Protein AF-A0AAV0YBC2-F1 (afdb_monomer_lite)

Sequence (111 aa):
MKDQTNSFELDSNLKNLLLDPFFKEAVHNSKVAWRKVVTSSAMLGIPSPPFSTVHAFYDSYRSARLPANLLPAQRDYFGSHTYELLTAPGKYIHTNWTGTAGDVSASTYKA

Radius of gyration: 21.4 Å; chains: 1; bounding box: 50×35×61 Å

pLDDT: mean 86.91, std 13.01, range [41.81, 98.12]

InterPro domains:
  IPR006114 6-phosphogluconate dehydrogenase, C-terminal [PF00393] (5-97)
  IPR006114 6-phosphogluconate dehydrogenase, C-terminal [SM01350] (1-98)
  IPR006183 6-phosphogluconate dehydrogenase [PTHR11811] (5-110)
  IPR008927 6-phosphogluconate dehydrogenase-like, C-terminal domain superfamily [SSF48179] (3-100)
  IPR013328 6-phosphogluconate dehydrogenase, domain 2 [G3DSA:1.10.1040.10] (1-64)

Structure (mmCIF, N/CA/C/O backbone):
data_AF-A0AAV0YBC2-F1
#
_entry.id   AF-A0AAV0YBC2-F1
#
loop_
_atom_site.group_PDB
_atom_site.id
_atom_site.type_symbol
_atom_site.label_atom_id
_atom_site.label_alt_id
_atom_site.label_comp_id
_atom_site.label_asym_id
_atom_site.label_entity_id
_atom_site.label_seq_id
_atom_site.pdbx_PDB_ins_code
_atom_site.Cartn_x
_atom_site.Cartn_y
_atom_site.Cartn_z
_atom_site.occupancy
_atom_site.B_iso_or_equiv
_atom_site.auth_seq_id
_atom_site.auth_comp_id
_atom_site.auth_asym_id
_atom_site.auth_atom_id
_atom_site.pdbx_PDB_model_num
ATOM 1 N N . MET A 1 1 ? -0.740 2.467 23.891 1.00 69.19 1 MET A N 1
ATOM 2 C CA . MET A 1 1 ? 0.604 2.120 24.410 1.00 69.19 1 MET A CA 1
ATOM 3 C C . MET A 1 1 ? 0.617 0.743 25.050 1.00 69.19 1 MET A C 1
ATOM 5 O O . MET A 1 1 ? 1.363 -0.076 24.549 1.00 69.19 1 MET A O 1
ATOM 9 N N . LYS A 1 2 ? -0.228 0.444 26.053 1.00 83.00 2 LYS A N 1
ATOM 10 C CA . LYS A 1 2 ? -0.298 -0.909 26.649 1.00 83.00 2 LYS A CA 1
ATOM 11 C C . LYS A 1 2 ? -0.504 -2.017 25.608 1.00 83.00 2 LYS A C 1
ATOM 13 O O . LYS A 1 2 ? 0.240 -2.982 25.613 1.00 83.00 2 LYS A O 1
ATOM 18 N N . ASP A 1 3 ? -1.411 -1.816 24.652 1.00 81.50 3 ASP A N 1
ATOM 19 C CA . ASP A 1 3 ? -1.666 -2.818 23.605 1.00 81.50 3 ASP A CA 1
ATOM 20 C C . ASP A 1 3 ? -0.457 -3.047 22.686 1.00 81.50 3 ASP A C 1
ATOM 22 O O . ASP A 1 3 ? -0.207 -4.167 22.270 1.00 81.50 3 ASP A O 1
ATOM 26 N N . GLN A 1 4 ? 0.343 -2.007 22.418 1.00 74.88 4 GLN A N 1
ATOM 27 C CA . GLN A 1 4 ? 1.571 -2.150 21.626 1.00 74.88 4 GLN A CA 1
ATOM 28 C C . GLN A 1 4 ? 2.632 -2.940 22.390 1.00 74.88 4 GLN A C 1
ATOM 30 O O . GLN A 1 4 ? 3.285 -3.800 21.809 1.00 74.88 4 GLN A O 1
ATOM 35 N N . THR A 1 5 ? 2.801 -2.649 23.683 1.00 83.00 5 THR A N 1
ATOM 36 C CA . THR A 1 5 ? 3.711 -3.397 24.554 1.00 83.00 5 THR A CA 1
ATOM 37 C C . THR A 1 5 ? 3.305 -4.867 24.602 1.00 83.00 5 THR A C 1
ATOM 39 O O . THR A 1 5 ? 4.132 -5.725 24.320 1.00 83.00 5 THR A O 1
ATOM 42 N N . ASN A 1 6 ? 2.017 -5.146 24.817 1.00 85.56 6 ASN A N 1
ATOM 43 C CA . ASN A 1 6 ? 1.484 -6.505 24.836 1.00 85.56 6 ASN A CA 1
ATOM 44 C C . ASN A 1 6 ? 1.737 -7.248 23.512 1.00 85.56 6 ASN A C 1
ATOM 46 O O . ASN A 1 6 ? 2.134 -8.407 23.539 1.00 85.56 6 ASN A O 1
ATOM 50 N N . SER A 1 7 ? 1.557 -6.603 22.352 1.00 84.12 7 SER A N 1
ATOM 51 C CA . SER A 1 7 ? 1.832 -7.233 21.051 1.00 84.12 7 SER A CA 1
ATOM 52 C C . SER A 1 7 ? 3.286 -7.684 20.900 1.00 84.12 7 SER A C 1
ATOM 54 O O . SER A 1 7 ? 3.531 -8.784 20.413 1.00 84.12 7 SER A O 1
ATOM 56 N N . PHE A 1 8 ? 4.252 -6.869 21.335 1.00 83.69 8 PHE A N 1
ATOM 57 C CA . PHE A 1 8 ? 5.675 -7.232 21.270 1.00 83.69 8 PHE A CA 1
ATOM 58 C C . PHE A 1 8 ? 6.108 -8.204 22.377 1.00 83.69 8 PHE A C 1
ATOM 60 O O . PHE A 1 8 ? 7.079 -8.934 22.193 1.00 83.69 8 PHE A O 1
ATOM 67 N N . GLU A 1 9 ? 5.399 -8.241 23.508 1.00 87.94 9 GLU A N 1
ATOM 68 C CA . GLU A 1 9 ? 5.572 -9.280 24.531 1.00 87.94 9 GLU A CA 1
ATOM 69 C C . GLU A 1 9 ? 5.050 -10.644 24.051 1.00 87.94 9 GLU A C 1
ATOM 71 O O . GLU A 1 9 ? 5.655 -11.672 24.353 1.00 87.94 9 GLU A O 1
ATOM 76 N N . LEU A 1 10 ? 3.955 -10.659 23.282 1.00 85.88 10 LEU A N 1
ATOM 77 C CA . LEU A 1 10 ? 3.366 -11.871 22.705 1.00 85.88 10 LEU A CA 1
ATOM 78 C C . LEU A 1 10 ? 4.162 -12.403 21.504 1.00 85.88 10 LEU A C 1
ATOM 80 O O . LEU A 1 10 ? 4.311 -13.617 21.366 1.00 85.88 10 LEU A O 1
ATOM 84 N N . ASP A 1 11 ? 4.677 -11.518 20.647 1.00 87.38 11 ASP A N 1
ATOM 85 C CA . ASP A 1 11 ? 5.553 -11.869 19.526 1.00 87.38 11 ASP A CA 1
ATOM 86 C C . ASP A 1 11 ? 6.687 -10.846 19.371 1.00 87.38 11 ASP A C 1
ATOM 88 O O . ASP A 1 11 ? 6.539 -9.779 18.769 1.00 87.38 11 ASP A O 1
ATOM 92 N N . SER A 1 12 ? 7.870 -11.208 19.868 1.00 87.44 12 SER A N 1
ATOM 93 C CA . SER A 1 12 ? 9.074 -10.380 19.753 1.00 87.44 12 SER A CA 1
ATOM 94 C C . SER A 1 12 ? 9.624 -10.290 18.323 1.00 87.44 12 SER A C 1
ATOM 96 O O . SER A 1 12 ? 10.432 -9.407 18.036 1.00 87.44 12 SER A O 1
ATOM 98 N N . ASN A 1 13 ? 9.176 -11.158 17.408 1.00 90.25 13 ASN A N 1
ATOM 99 C CA . ASN A 1 13 ? 9.544 -11.142 15.991 1.00 90.25 13 ASN A CA 1
ATOM 100 C C . ASN A 1 13 ? 8.505 -10.425 15.113 1.00 90.25 13 ASN A C 1
ATOM 102 O O . ASN A 1 13 ? 8.610 -10.460 13.878 1.00 90.25 13 ASN A O 1
ATOM 106 N N . LEU A 1 14 ? 7.514 -9.764 15.721 1.00 89.31 14 LEU A N 1
ATOM 107 C CA . LEU A 1 14 ? 6.463 -9.050 15.011 1.00 89.31 14 LEU A CA 1
ATOM 108 C C . LEU A 1 14 ? 7.058 -7.973 14.089 1.00 89.31 14 LEU A C 1
ATOM 110 O O . LEU A 1 14 ? 7.552 -6.934 14.523 1.00 89.31 14 LEU A O 1
ATOM 114 N N . LYS A 1 15 ? 6.967 -8.201 12.775 1.00 89.44 15 LYS A N 1
ATOM 115 C CA . LYS A 1 15 ? 7.530 -7.292 11.758 1.00 89.44 15 LYS A CA 1
ATOM 116 C C . LYS A 1 15 ? 6.733 -5.999 11.585 1.00 89.44 15 LYS A C 1
ATOM 118 O O . LYS A 1 15 ? 7.261 -5.016 11.069 1.00 89.44 15 LYS A O 1
ATOM 123 N N . ASN A 1 16 ? 5.444 -6.017 11.924 1.00 89.25 16 ASN A N 1
ATOM 124 C CA . ASN A 1 16 ? 4.546 -4.875 11.785 1.00 89.25 16 ASN A CA 1
ATOM 125 C C . ASN A 1 16 ? 3.322 -5.042 12.698 1.00 89.25 16 ASN A C 1
ATOM 127 O O . ASN A 1 16 ? 2.711 -6.108 12.707 1.00 89.25 16 ASN A O 1
ATOM 131 N N . LEU A 1 17 ? 2.915 -3.973 13.391 1.00 91.12 17 LEU A N 1
ATOM 132 C CA . LEU A 1 17 ? 1.743 -3.970 14.276 1.00 91.12 17 LEU A CA 1
ATOM 133 C C . LEU A 1 17 ? 0.432 -4.326 13.563 1.00 91.12 17 LEU A C 1
ATOM 135 O O . LEU A 1 17 ? -0.464 -4.868 14.187 1.00 91.12 17 LEU A O 1
ATOM 139 N N . LEU A 1 18 ? 0.304 -4.086 12.256 1.00 90.12 18 LEU A N 1
ATOM 140 C CA . LEU A 1 18 ? -0.892 -4.466 11.492 1.00 90.12 18 LEU A CA 1
ATOM 141 C C . LEU A 1 18 ? -1.080 -5.987 11.350 1.00 90.12 18 LEU A C 1
ATOM 143 O O . LEU A 1 18 ? -2.137 -6.423 10.892 1.00 90.12 18 LEU A O 1
ATOM 147 N N . LEU A 1 19 ? -0.061 -6.784 11.687 1.00 89.31 19 LEU A N 1
ATOM 148 C CA . LEU A 1 19 ? -0.123 -8.248 11.672 1.00 89.31 19 LEU A CA 1
ATOM 149 C C . LEU A 1 19 ? -0.584 -8.829 13.011 1.00 89.31 19 LEU A C 1
ATOM 151 O O . LEU A 1 19 ? -1.027 -9.977 13.043 1.00 89.31 19 LEU A O 1
ATOM 155 N N . ASP A 1 20 ? -0.511 -8.045 14.086 1.00 93.44 20 ASP A N 1
ATOM 156 C CA . ASP A 1 20 ? -1.021 -8.444 15.389 1.00 93.44 20 ASP A CA 1
ATOM 157 C C . ASP A 1 20 ? -2.560 -8.599 15.337 1.00 93.44 20 ASP A C 1
ATOM 159 O O . ASP A 1 20 ? -3.242 -7.754 14.741 1.00 93.44 20 ASP A O 1
ATOM 163 N N . PRO A 1 21 ? -3.135 -9.662 15.936 1.00 90.69 21 PRO A N 1
ATOM 164 C CA . PRO A 1 21 ? -4.570 -9.929 15.868 1.00 90.69 21 PRO A CA 1
ATOM 165 C C . PRO A 1 21 ? -5.454 -8.784 16.373 1.00 90.69 21 PRO A C 1
ATOM 167 O O . PRO A 1 21 ? -6.482 -8.500 15.757 1.00 90.69 21 PRO A O 1
ATOM 170 N N . PHE A 1 22 ? -5.063 -8.104 17.454 1.00 91.81 22 PHE A N 1
ATOM 171 C CA . PHE A 1 22 ? -5.847 -7.015 18.032 1.00 91.81 22 PHE A CA 1
ATOM 172 C C . PHE A 1 22 ? -5.916 -5.826 17.070 1.00 91.81 22 PHE A C 1
ATOM 174 O O . PHE A 1 22 ? -7.006 -5.353 16.732 1.00 91.81 22 PHE A O 1
ATOM 181 N N . PHE A 1 23 ? -4.767 -5.373 16.564 1.00 91.75 23 PHE A N 1
ATOM 182 C CA . PHE A 1 23 ? -4.722 -4.249 15.626 1.00 91.75 23 PHE A CA 1
ATOM 183 C C . PHE A 1 23 ? -5.356 -4.597 14.278 1.00 91.75 23 PHE A C 1
ATOM 185 O O . PHE A 1 23 ? -6.050 -3.764 13.688 1.00 91.75 23 PHE A O 1
ATOM 192 N N . LYS A 1 24 ? -5.173 -5.830 13.799 1.00 91.75 24 LYS A N 1
ATOM 193 C CA . LYS A 1 24 ? -5.801 -6.317 12.569 1.00 91.75 24 LYS A CA 1
ATOM 194 C C . LYS A 1 24 ? -7.325 -6.242 12.651 1.00 91.75 24 LYS A C 1
ATOM 196 O O . LYS A 1 24 ? -7.946 -5.706 11.731 1.00 91.75 24 LYS A O 1
ATOM 201 N N . GLU A 1 25 ? -7.918 -6.724 13.741 1.00 93.62 25 GLU A N 1
ATOM 202 C CA . GLU A 1 25 ? -9.368 -6.666 13.963 1.00 93.62 25 GLU A CA 1
ATOM 203 C C . GLU A 1 25 ? -9.866 -5.226 14.120 1.00 93.62 25 GLU A C 1
ATOM 205 O O . GLU A 1 25 ? -10.839 -4.827 13.473 1.00 93.62 25 GLU A O 1
ATOM 210 N N . ALA A 1 26 ? -9.163 -4.400 14.900 1.00 93.25 26 ALA A N 1
ATOM 211 C CA . ALA A 1 26 ? -9.514 -2.992 15.078 1.00 93.25 26 ALA A CA 1
ATOM 212 C C . ALA A 1 26 ? -9.577 -2.241 13.733 1.00 93.25 26 ALA A C 1
ATOM 214 O O . ALA A 1 26 ? -10.535 -1.507 13.458 1.00 93.25 26 ALA A O 1
ATOM 215 N N . VAL A 1 27 ? -8.594 -2.466 12.856 1.00 92.88 27 VAL A N 1
ATOM 216 C CA . VAL A 1 27 ? -8.566 -1.868 11.514 1.00 92.88 27 VAL A CA 1
ATOM 217 C C . VAL A 1 27 ? -9.637 -2.480 10.609 1.00 92.88 27 VAL A C 1
ATOM 219 O O . VAL A 1 27 ? -10.311 -1.742 9.886 1.00 92.88 27 VAL A O 1
ATOM 222 N N . HIS A 1 28 ? -9.847 -3.799 10.660 1.00 91.81 28 HIS A N 1
ATOM 223 C CA . HIS A 1 28 ? -10.868 -4.474 9.854 1.00 91.81 28 HIS A CA 1
ATOM 224 C C . HIS A 1 28 ? -12.271 -3.920 10.121 1.00 91.81 28 HIS A C 1
ATOM 226 O O . HIS A 1 28 ? -13.012 -3.641 9.173 1.00 91.81 28 HIS A O 1
ATOM 232 N N . ASN A 1 29 ? -12.596 -3.694 11.393 1.00 94.44 29 ASN A N 1
ATOM 233 C CA . ASN A 1 29 ? -13.881 -3.154 11.829 1.00 94.44 29 ASN A CA 1
ATOM 234 C C . ASN A 1 29 ? -14.032 -1.663 11.490 1.00 94.44 29 ASN A C 1
ATOM 236 O O . ASN A 1 29 ? -15.128 -1.197 11.178 1.00 94.44 29 ASN A O 1
ATOM 240 N N . SER A 1 30 ? -12.926 -0.917 11.456 1.00 92.81 30 SER A N 1
ATOM 241 C CA . SER A 1 30 ? -12.934 0.530 11.194 1.00 92.81 30 SER A CA 1
ATOM 242 C C . SER A 1 30 ? -12.885 0.900 9.704 1.00 92.81 30 SER A C 1
ATOM 244 O O . SER A 1 30 ? -13.236 2.024 9.334 1.00 92.81 30 SER A O 1
ATOM 246 N N . LYS A 1 31 ? -12.487 -0.025 8.816 1.00 90.75 31 LYS A N 1
ATOM 247 C CA . LYS A 1 31 ? -12.180 0.261 7.397 1.00 90.75 31 LYS A CA 1
ATOM 248 C C . LYS A 1 31 ? -13.309 0.963 6.630 1.00 90.75 31 LYS A C 1
ATOM 250 O O . LYS A 1 31 ? -13.045 1.822 5.793 1.00 90.75 31 LYS A O 1
ATOM 255 N N . VAL A 1 32 ? -14.570 0.602 6.890 1.00 94.38 32 VAL A N 1
ATOM 256 C CA . VAL A 1 32 ? -15.728 1.157 6.165 1.00 94.38 32 VAL A CA 1
ATOM 257 C C . VAL A 1 32 ? -16.008 2.587 6.615 1.00 94.38 32 VAL A C 1
ATOM 259 O O . VAL A 1 32 ? -16.215 3.463 5.777 1.00 94.38 32 VAL A O 1
ATOM 262 N N . ALA A 1 33 ? -15.991 2.834 7.926 1.00 95.12 33 ALA A N 1
ATOM 263 C CA . ALA A 1 33 ? -16.171 4.172 8.481 1.00 95.12 33 ALA A CA 1
ATOM 264 C C . ALA A 1 33 ? -15.057 5.110 8.005 1.00 95.12 33 ALA A C 1
ATOM 266 O O . ALA A 1 33 ? -15.325 6.227 7.569 1.00 95.12 33 ALA A O 1
ATOM 267 N N . TRP A 1 34 ? -13.821 4.618 7.989 1.00 94.12 34 TRP A N 1
ATOM 268 C CA . TRP A 1 34 ? -12.679 5.385 7.519 1.00 94.12 34 TRP A CA 1
ATOM 269 C C . TRP A 1 34 ? -12.805 5.791 6.045 1.00 94.12 34 TRP A C 1
ATOM 271 O O . TRP A 1 34 ? -12.622 6.964 5.718 1.00 94.12 34 TRP A O 1
ATOM 281 N N . ARG A 1 35 ? -13.215 4.867 5.164 1.00 95.94 35 ARG A N 1
ATOM 282 C CA . ARG A 1 35 ? -13.499 5.188 3.754 1.00 95.94 35 ARG A CA 1
ATOM 283 C C . ARG A 1 35 ? -14.536 6.293 3.624 1.00 95.94 35 ARG A C 1
ATOM 285 O O . ARG A 1 35 ? -14.298 7.235 2.881 1.00 95.94 35 ARG A O 1
ATOM 292 N N . LYS A 1 36 ? -15.635 6.213 4.383 1.00 96.62 36 LYS A N 1
ATOM 293 C CA . LYS A 1 36 ? -16.683 7.245 4.380 1.00 96.62 36 LYS A CA 1
ATOM 294 C C . LYS A 1 36 ? -16.131 8.615 4.767 1.00 96.62 36 LYS A C 1
ATOM 296 O O . LYS A 1 36 ? -16.447 9.593 4.103 1.00 96.62 36 LYS A O 1
ATOM 301 N N . VAL A 1 37 ? -15.293 8.691 5.802 1.00 95.75 37 VAL A N 1
ATOM 302 C CA . VAL A 1 37 ? -14.678 9.958 6.230 1.00 95.75 37 VAL A CA 1
ATOM 303 C C . VAL A 1 37 ? -13.814 10.550 5.118 1.00 95.75 37 VAL A C 1
ATOM 305 O O . VAL A 1 37 ? -13.996 11.717 4.790 1.00 95.75 37 VAL A O 1
ATOM 308 N N . VAL A 1 38 ? -12.935 9.751 4.501 1.00 96.12 38 VAL A N 1
ATOM 309 C CA . VAL A 1 38 ? -12.038 10.209 3.420 1.00 96.12 38 VAL A CA 1
ATOM 310 C C . VAL A 1 38 ? -12.816 10.622 2.167 1.00 96.12 38 VAL A C 1
ATOM 312 O O . VAL A 1 38 ? -12.483 11.619 1.533 1.00 96.12 38 VAL A O 1
ATOM 315 N N . THR A 1 39 ? -13.865 9.885 1.794 1.00 97.19 39 THR A N 1
ATOM 316 C CA . THR A 1 39 ? -14.686 10.248 0.630 1.00 97.19 39 T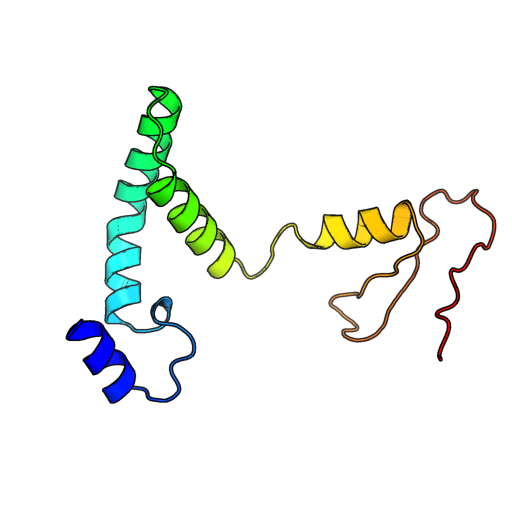HR A CA 1
ATOM 317 C C . THR A 1 39 ? -15.508 11.500 0.896 1.00 97.19 39 THR A C 1
ATOM 319 O O . THR A 1 39 ? -15.567 12.382 0.047 1.00 97.19 39 THR A O 1
ATOM 322 N N . SER A 1 40 ? -16.124 11.610 2.075 1.00 97.81 40 SER A N 1
ATOM 323 C CA . SER A 1 40 ? -16.938 12.774 2.423 1.00 97.81 40 SER A CA 1
ATOM 324 C C . SER A 1 40 ? -16.088 14.031 2.558 1.00 97.81 40 SER A C 1
ATOM 326 O O . SER A 1 40 ? -16.495 15.079 2.067 1.00 97.81 40 SER A O 1
ATOM 328 N N . SER A 1 41 ? -14.901 13.944 3.167 1.00 97.12 41 SER A N 1
ATOM 329 C CA . SER A 1 41 ? -13.996 15.090 3.272 1.00 97.12 41 SER A CA 1
ATOM 330 C C . SER A 1 41 ? -13.565 15.587 1.893 1.00 97.12 41 SER A C 1
ATOM 332 O O . SER A 1 41 ? -13.651 16.784 1.634 1.00 97.12 41 SER A O 1
ATOM 334 N N . ALA A 1 42 ? -13.221 14.679 0.975 1.00 97.12 42 ALA A N 1
ATOM 335 C CA . ALA A 1 42 ? -12.885 15.029 -0.402 1.00 97.12 42 ALA A CA 1
ATOM 336 C C . ALA A 1 42 ? -14.055 15.706 -1.140 1.00 97.12 42 ALA A C 1
ATOM 338 O O . ALA A 1 42 ? -13.860 16.751 -1.756 1.00 97.12 42 ALA A O 1
ATOM 339 N N . MET A 1 43 ? -15.271 15.156 -1.040 1.00 98.06 43 MET A N 1
ATOM 340 C CA . MET A 1 43 ? -16.462 15.715 -1.703 1.00 98.06 43 MET A CA 1
ATOM 341 C C . MET A 1 43 ? -16.864 17.085 -1.145 1.00 98.06 43 MET A C 1
ATOM 343 O O . MET A 1 43 ? -17.386 17.919 -1.879 1.00 98.06 43 MET A O 1
ATOM 347 N N . LEU A 1 44 ? -16.618 17.324 0.144 1.00 98.12 44 LEU A N 1
ATOM 348 C CA . LEU A 1 44 ? -16.908 18.592 0.815 1.00 98.12 44 LEU A CA 1
ATOM 349 C C . LEU A 1 44 ? -15.762 19.612 0.708 1.00 98.12 44 LEU A C 1
ATOM 351 O O . LEU A 1 44 ? -15.893 20.718 1.224 1.00 98.12 44 LEU A O 1
ATOM 355 N N . GLY A 1 45 ? -14.631 19.257 0.087 1.00 97.06 45 GLY A N 1
ATOM 356 C CA . GLY A 1 45 ? -13.446 20.119 0.031 1.00 97.06 45 GLY A CA 1
ATOM 357 C C . GLY A 1 45 ? -12.761 20.329 1.389 1.00 97.06 45 GLY A C 1
ATOM 358 O O . GLY A 1 45 ? -12.037 21.306 1.570 1.00 97.06 45 GLY A O 1
ATOM 359 N N . ILE A 1 46 ? -12.980 19.433 2.356 1.00 97.75 46 ILE A N 1
ATOM 360 C CA . ILE A 1 46 ? -12.382 19.500 3.692 1.00 97.75 46 ILE A CA 1
ATOM 361 C C . ILE A 1 46 ? -11.024 18.784 3.669 1.00 97.75 46 ILE A C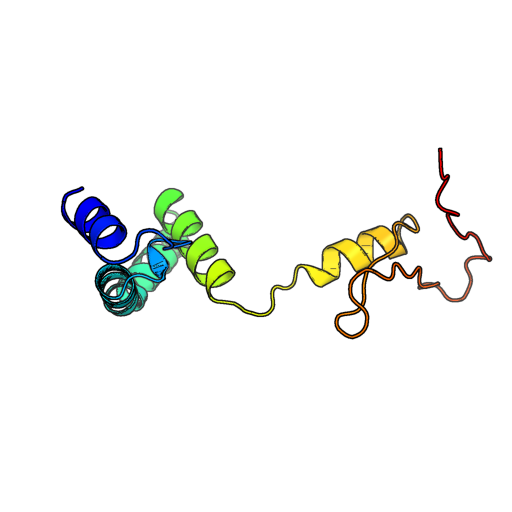 1
ATOM 363 O O . ILE A 1 46 ? -10.962 17.587 3.373 1.00 97.75 46 ILE A O 1
ATOM 367 N N . PRO A 1 47 ? -9.919 19.460 4.026 1.00 95.12 47 PRO A N 1
ATOM 368 C CA . PRO A 1 47 ? -8.611 18.825 4.057 1.00 95.12 47 PRO A CA 1
ATOM 369 C C . PRO A 1 47 ? -8.524 17.806 5.203 1.00 95.12 47 PRO A C 1
ATOM 371 O O . PRO A 1 47 ? -8.605 18.160 6.377 1.00 95.12 47 PRO A O 1
ATOM 374 N N . SER A 1 48 ? -8.291 16.533 4.871 1.00 94.94 48 SER A N 1
ATOM 375 C CA . SER A 1 48 ? -8.074 15.450 5.846 1.00 94.94 48 SER A CA 1
ATOM 376 C C . SER A 1 48 ? -6.767 14.661 5.614 1.00 94.94 48 SER A C 1
ATOM 378 O O . SER A 1 48 ? -6.816 13.431 5.506 1.00 94.94 48 SER A O 1
ATOM 380 N N . PRO A 1 49 ? -5.587 15.315 5.524 1.00 93.19 49 PRO A N 1
ATOM 381 C CA . PRO A 1 49 ? -4.353 14.663 5.082 1.00 93.19 49 PRO A CA 1
ATOM 382 C C . PRO A 1 49 ? -3.952 13.424 5.902 1.00 93.19 49 PRO A C 1
ATOM 384 O O . PRO A 1 49 ? -3.674 12.397 5.282 1.00 93.19 49 PRO A O 1
ATOM 387 N N . PRO A 1 50 ? -3.984 13.431 7.254 1.00 94.19 50 PRO A N 1
ATOM 388 C CA . PRO A 1 50 ? -3.640 12.243 8.035 1.00 94.19 50 PRO A CA 1
ATOM 389 C C . PRO A 1 50 ? -4.540 11.045 7.720 1.00 94.19 50 PRO A C 1
ATOM 391 O O . PRO A 1 50 ? -4.048 9.936 7.527 1.00 94.19 50 PRO A O 1
ATOM 394 N N . PHE A 1 51 ? -5.854 11.267 7.599 1.00 91.62 51 PHE A N 1
ATOM 395 C CA . PHE A 1 51 ? -6.805 10.201 7.284 1.00 91.62 51 PHE A CA 1
ATOM 396 C C . PHE A 1 51 ? -6.583 9.636 5.884 1.00 91.62 51 PHE A C 1
ATOM 398 O O . PHE A 1 51 ? -6.633 8.419 5.714 1.00 91.62 51 PHE A O 1
ATOM 405 N N . SER A 1 52 ? -6.311 10.493 4.900 1.00 92.31 52 SER A N 1
ATOM 406 C CA . SER A 1 52 ? -6.068 10.073 3.519 1.00 92.31 52 SER A CA 1
ATOM 407 C C . SER A 1 52 ? -4.751 9.305 3.382 1.00 92.31 52 SER A C 1
ATOM 409 O O . SER A 1 52 ? -4.727 8.234 2.778 1.00 92.31 52 SER A O 1
ATOM 411 N N . THR A 1 53 ? -3.669 9.799 3.990 1.00 94.44 53 THR A N 1
ATOM 412 C CA . THR A 1 53 ? -2.342 9.168 3.923 1.00 94.44 53 THR A CA 1
ATOM 413 C C . THR A 1 53 ? -2.327 7.811 4.609 1.00 94.44 53 THR A C 1
ATOM 415 O O . THR A 1 53 ? -1.850 6.835 4.034 1.00 94.44 53 THR A O 1
ATOM 418 N N . VAL A 1 54 ? -2.878 7.716 5.821 1.00 91.94 54 VAL A N 1
ATOM 419 C 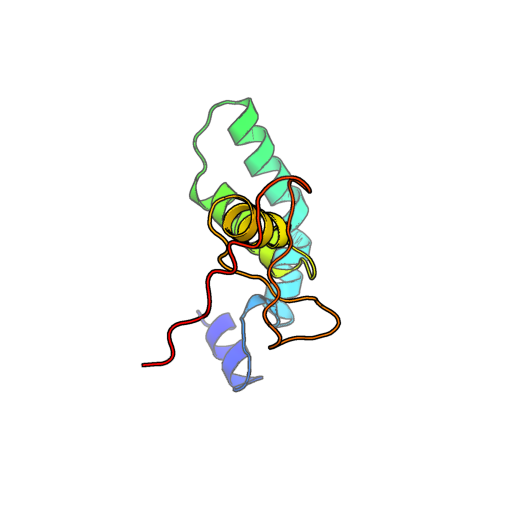CA . VAL A 1 54 ? -2.881 6.453 6.568 1.00 91.94 54 VAL A CA 1
ATOM 420 C C . VAL A 1 54 ? -3.792 5.427 5.861 1.00 91.94 54 VAL A C 1
ATOM 422 O O . VAL A 1 54 ? -3.457 4.244 5.820 1.00 91.94 54 VAL A O 1
ATOM 425 N N . HIS A 1 55 ? -4.871 5.868 5.194 1.00 92.12 55 HIS A N 1
ATOM 426 C CA . HIS A 1 55 ? -5.745 4.990 4.405 1.00 92.12 55 HIS A CA 1
ATOM 427 C C . HIS A 1 55 ? -5.023 4.459 3.160 1.00 92.12 55 HIS A C 1
ATOM 429 O O . HIS A 1 55 ? -5.054 3.259 2.883 1.00 92.12 55 HIS A O 1
ATOM 435 N N . ALA A 1 56 ? -4.330 5.341 2.433 1.00 93.69 56 ALA A N 1
ATOM 436 C CA . ALA A 1 56 ? -3.537 4.977 1.263 1.00 93.69 56 ALA A CA 1
ATOM 437 C C . ALA A 1 56 ? -2.388 4.022 1.623 1.00 93.69 56 ALA A C 1
ATOM 439 O O . ALA A 1 56 ? -2.152 3.046 0.907 1.00 93.69 56 ALA A O 1
ATOM 440 N N . PHE A 1 57 ? -1.712 4.255 2.752 1.00 93.75 57 PHE A N 1
ATOM 441 C CA . PHE A 1 57 ? -0.694 3.346 3.276 1.00 93.75 57 PHE A CA 1
ATOM 442 C C . PHE A 1 57 ? -1.278 1.963 3.575 1.00 93.75 57 PHE A C 1
ATOM 444 O O . PHE A 1 57 ? -0.731 0.966 3.110 1.00 93.75 57 PHE A O 1
ATOM 451 N N . TYR A 1 58 ? -2.401 1.891 4.297 1.00 92.81 58 TYR A N 1
ATOM 452 C CA . TYR A 1 58 ? -3.040 0.617 4.632 1.00 92.81 58 TYR A CA 1
ATOM 453 C C . TYR A 1 58 ? -3.440 -0.179 3.381 1.00 92.81 58 TYR A C 1
ATOM 455 O O . TYR A 1 58 ? -3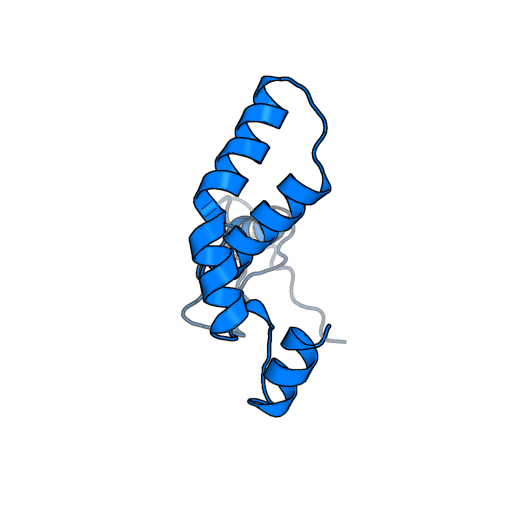.132 -1.368 3.279 1.00 92.81 58 TYR A O 1
ATOM 463 N N . ASP A 1 59 ? -4.078 0.476 2.405 1.00 93.75 59 ASP A N 1
ATOM 464 C CA . ASP A 1 59 ? -4.456 -0.159 1.139 1.00 93.75 59 ASP A CA 1
ATOM 465 C C . ASP A 1 59 ? -3.234 -0.615 0.332 1.00 93.75 59 ASP A C 1
ATOM 467 O O . ASP A 1 59 ? -3.270 -1.687 -0.277 1.00 93.75 59 ASP A O 1
ATOM 471 N N . SER A 1 60 ? -2.138 0.144 0.375 1.00 93.62 60 SER A N 1
ATOM 472 C CA . SER A 1 60 ? -0.885 -0.240 -0.278 1.00 93.62 60 SER A CA 1
ATOM 473 C C . SER A 1 60 ? -0.233 -1.441 0.408 1.00 93.62 60 SER A C 1
ATOM 475 O O . SER A 1 60 ? 0.171 -2.386 -0.261 1.00 93.62 60 SER A O 1
ATOM 477 N N . TYR A 1 61 ? -0.182 -1.445 1.742 1.00 93.00 61 TYR A N 1
ATOM 478 C CA . TYR A 1 61 ? 0.464 -2.493 2.533 1.00 93.00 61 TYR A CA 1
ATOM 479 C C . TYR A 1 61 ? -0.219 -3.857 2.377 1.00 93.00 61 TYR A C 1
ATOM 481 O O . TYR A 1 61 ? 0.450 -4.880 2.264 1.00 93.00 61 TYR A O 1
ATOM 489 N N . ARG A 1 62 ? -1.557 -3.887 2.320 1.00 92.31 62 ARG A N 1
ATOM 490 C CA . ARG A 1 62 ? -2.318 -5.137 2.133 1.00 92.31 62 ARG A CA 1
ATOM 491 C C . ARG A 1 62 ? -2.355 -5.635 0.683 1.00 92.31 62 ARG A C 1
ATOM 493 O O . ARG A 1 62 ? -2.920 -6.698 0.427 1.00 92.31 62 ARG A O 1
ATOM 500 N N . SER A 1 63 ? -1.837 -4.863 -0.270 1.00 93.31 63 SER A N 1
ATOM 501 C CA . SER A 1 63 ? -1.875 -5.202 -1.692 1.00 93.31 63 SER A CA 1
ATOM 502 C C . SER A 1 63 ? -0.605 -5.944 -2.096 1.00 93.31 63 SER A C 1
ATOM 504 O O . SER A 1 63 ? 0.469 -5.361 -2.178 1.00 93.31 63 SER A O 1
ATOM 506 N N . ALA A 1 64 ? -0.730 -7.233 -2.425 1.00 92.69 64 ALA A N 1
ATOM 507 C CA . ALA A 1 64 ? 0.402 -8.044 -2.894 1.00 92.69 64 ALA A CA 1
ATOM 508 C C . ALA A 1 64 ? 0.992 -7.554 -4.233 1.00 92.69 64 ALA A C 1
ATOM 510 O O . ALA A 1 64 ? 2.134 -7.862 -4.576 1.00 92.69 64 ALA A O 1
ATOM 511 N N . ARG A 1 65 ? 0.202 -6.807 -5.014 1.00 91.00 65 ARG A N 1
ATOM 512 C CA . ARG A 1 65 ? 0.606 -6.180 -6.273 1.00 91.00 65 ARG A CA 1
ATOM 513 C C . ARG A 1 65 ? 0.266 -4.700 -6.217 1.00 91.00 65 ARG A C 1
ATOM 515 O O . ARG A 1 65 ? -0.893 -4.338 -6.044 1.00 91.00 65 ARG A O 1
ATOM 522 N N . LEU A 1 66 ? 1.281 -3.869 -6.405 1.00 93.31 66 LEU A N 1
ATOM 523 C CA . LEU A 1 66 ? 1.137 -2.432 -6.598 1.00 93.31 66 LEU A CA 1
ATOM 524 C C . LEU A 1 66 ? 1.406 -2.094 -8.068 1.00 93.31 66 LEU A C 1
ATOM 526 O O . LEU A 1 66 ? 2.190 -2.799 -8.708 1.00 93.31 66 LEU A O 1
ATOM 530 N N . PRO A 1 67 ? 0.868 -0.978 -8.586 1.00 90.38 67 PRO A N 1
ATOM 531 C CA . PRO A 1 67 ? 1.213 -0.455 -9.914 1.00 90.38 67 PRO A CA 1
ATOM 532 C C . PRO A 1 67 ? 2.664 0.065 -10.007 1.00 90.38 67 PRO A C 1
ATOM 534 O O . PRO A 1 67 ? 3.037 0.748 -10.957 1.00 90.38 67 PRO A O 1
ATOM 537 N N . ALA A 1 68 ? 3.506 -0.258 -9.019 1.00 89.81 68 ALA A N 1
ATOM 538 C CA . ALA A 1 68 ? 4.906 0.127 -8.943 1.00 89.81 68 ALA A CA 1
ATOM 539 C C . ALA A 1 68 ? 5.751 -0.431 -10.098 1.00 89.81 68 ALA A C 1
ATOM 541 O O . ALA A 1 68 ? 6.848 0.062 -10.307 1.00 89.81 68 ALA A O 1
ATOM 542 N N . ASN A 1 69 ? 5.256 -1.408 -10.866 1.00 88.81 69 ASN A N 1
ATOM 543 C CA . ASN A 1 69 ? 5.906 -1.919 -12.076 1.00 88.81 69 ASN A CA 1
ATOM 544 C C . ASN A 1 69 ? 5.971 -0.889 -13.217 1.00 88.81 69 ASN A C 1
ATOM 546 O O . ASN A 1 69 ? 6.859 -0.979 -14.063 1.00 88.81 69 ASN A O 1
ATOM 550 N N . LEU A 1 70 ? 5.066 0.096 -13.239 1.00 92.12 70 LEU A N 1
ATOM 551 C CA . LEU A 1 70 ? 5.053 1.124 -14.279 1.00 92.12 70 LEU A CA 1
ATOM 552 C C . LEU A 1 70 ? 6.280 2.041 -14.195 1.00 92.12 70 LEU A C 1
ATOM 554 O O . LEU A 1 70 ? 6.824 2.421 -15.225 1.00 92.12 70 LEU A O 1
ATOM 558 N N . LEU A 1 71 ? 6.746 2.364 -12.985 1.00 92.00 71 LEU A N 1
ATOM 559 C CA . LEU A 1 71 ? 7.884 3.266 -12.794 1.00 92.00 71 LEU A CA 1
ATOM 560 C C . LEU A 1 71 ? 9.202 2.680 -13.343 1.00 92.00 71 LEU A C 1
ATOM 562 O O . LEU A 1 71 ? 9.860 3.370 -14.120 1.00 92.00 71 LEU A O 1
ATOM 566 N N . PRO A 1 72 ? 9.606 1.431 -13.025 1.00 91.25 72 PRO A N 1
ATOM 567 C CA . PRO A 1 72 ? 10.742 0.784 -13.674 1.00 91.25 72 PRO A CA 1
ATOM 568 C C . PRO A 1 72 ? 10.593 0.705 -15.193 1.00 91.25 72 PRO A C 1
ATOM 570 O O . PRO A 1 72 ? 11.545 1.022 -15.895 1.00 91.25 72 PRO A O 1
ATOM 573 N N . ALA A 1 73 ? 9.401 0.372 -15.706 1.00 91.00 73 ALA A N 1
ATOM 574 C CA . ALA A 1 73 ? 9.159 0.331 -17.149 1.00 91.00 73 ALA A CA 1
ATOM 575 C C . ALA A 1 73 ? 9.360 1.707 -17.808 1.00 91.00 73 ALA A C 1
ATOM 577 O O . ALA A 1 73 ? 10.020 1.803 -18.835 1.00 91.00 73 ALA A O 1
ATOM 578 N N . GLN A 1 74 ? 8.867 2.788 -17.195 1.00 92.62 74 GLN A N 1
ATOM 579 C CA . GLN A 1 74 ? 9.094 4.157 -17.671 1.00 92.62 74 GLN A CA 1
ATOM 580 C C . GLN A 1 74 ? 10.579 4.541 -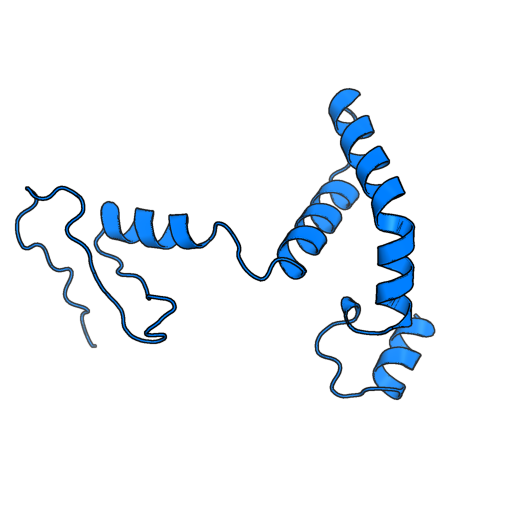17.629 1.00 92.62 74 GLN A C 1
ATOM 582 O O . GLN A 1 74 ? 11.095 5.117 -18.583 1.00 92.62 74 GLN A O 1
ATOM 587 N N . ARG A 1 75 ? 11.289 4.211 -16.545 1.00 93.56 75 ARG A N 1
ATOM 588 C CA . ARG A 1 75 ? 12.730 4.492 -16.418 1.00 93.56 75 ARG A CA 1
ATOM 589 C C . ARG A 1 75 ? 13.561 3.723 -17.444 1.00 93.56 75 ARG A C 1
ATOM 591 O O . ARG A 1 75 ? 14.561 4.251 -17.931 1.00 93.56 75 ARG A O 1
ATOM 598 N N . ASP A 1 76 ? 13.156 2.498 -17.762 1.00 92.88 76 ASP A N 1
ATOM 599 C CA . ASP A 1 76 ? 13.778 1.693 -18.806 1.00 92.88 76 ASP A CA 1
ATOM 600 C C . ASP A 1 76 ? 13.468 2.237 -20.205 1.00 92.88 76 ASP A C 1
ATOM 602 O O . ASP A 1 76 ? 14.381 2.394 -21.009 1.00 92.88 76 ASP A O 1
ATOM 606 N N . TYR A 1 77 ? 12.220 2.636 -20.456 1.00 88.88 77 TYR A N 1
ATOM 607 C CA . TYR A 1 77 ? 11.795 3.255 -21.712 1.00 88.88 77 TYR A CA 1
ATOM 608 C C . TYR A 1 77 ? 12.572 4.538 -22.029 1.00 88.88 77 TYR A C 1
ATOM 610 O O . TYR A 1 77 ? 13.084 4.694 -23.134 1.00 88.88 77 TYR A O 1
ATOM 618 N N . PHE A 1 78 ? 12.660 5.469 -21.074 1.00 89.25 78 PHE A N 1
ATOM 619 C CA . PHE A 1 78 ? 13.250 6.793 -21.314 1.00 89.25 78 PHE A CA 1
ATOM 620 C C . PHE A 1 78 ? 14.762 6.864 -21.074 1.00 89.25 78 PHE A C 1
ATOM 622 O O . PHE A 1 78 ? 15.377 7.861 -21.446 1.00 89.25 78 PHE A O 1
ATOM 629 N N . GLY A 1 79 ? 15.368 5.865 -20.428 1.00 87.62 79 GLY A N 1
ATOM 630 C CA . GLY A 1 79 ? 16.772 5.963 -20.022 1.00 87.62 79 GLY A CA 1
ATOM 631 C C . GLY A 1 79 ? 17.496 4.644 -19.798 1.00 87.62 79 GLY A C 1
ATOM 632 O O . GLY A 1 79 ? 18.499 4.647 -19.091 1.00 87.62 79 GLY A O 1
ATOM 633 N N . SER A 1 80 ? 16.987 3.529 -20.329 1.00 88.31 80 SER A N 1
ATOM 634 C CA . SER A 1 80 ? 17.639 2.211 -20.295 1.00 88.31 80 SER A CA 1
ATOM 635 C C . SER A 1 80 ? 18.077 1.761 -18.894 1.00 88.31 80 SER A C 1
ATOM 637 O O . SER A 1 80 ? 19.090 1.089 -18.721 1.00 88.31 80 SER A O 1
ATOM 639 N N . HIS A 1 81 ? 17.305 2.141 -17.871 1.00 89.44 81 HIS A N 1
ATOM 640 C CA . HIS A 1 81 ? 17.615 1.862 -16.466 1.00 89.44 81 HIS A CA 1
ATOM 641 C C . HIS A 1 81 ? 17.413 0.407 -16.054 1.00 89.44 81 HIS A C 1
ATOM 643 O O . HIS A 1 81 ? 17.721 0.076 -14.909 1.00 89.44 81 HIS A O 1
ATOM 649 N N . THR A 1 82 ? 16.923 -0.448 -16.952 1.00 91.06 82 THR A N 1
ATOM 650 C CA . THR A 1 82 ? 16.576 -1.846 -16.703 1.00 91.06 82 THR A CA 1
ATOM 651 C C . THR A 1 82 ? 15.490 -2.039 -15.637 1.00 91.06 82 THR A C 1
ATOM 653 O O . THR A 1 82 ? 15.166 -1.152 -14.843 1.00 91.06 82 THR A O 1
ATOM 656 N N . TYR A 1 83 ? 14.892 -3.224 -15.616 1.00 92.62 83 TYR A N 1
ATOM 657 C CA . TYR A 1 83 ? 13.956 -3.657 -14.580 1.00 92.62 83 TYR A CA 1
ATOM 658 C C . TYR A 1 83 ? 14.028 -5.176 -14.384 1.00 92.62 83 TYR A C 1
ATOM 660 O O . TYR A 1 83 ? 14.638 -5.889 -15.181 1.00 92.62 83 TYR A O 1
ATOM 668 N N . GLU A 1 84 ? 13.404 -5.677 -13.319 1.00 93.88 84 GLU A N 1
ATOM 669 C CA . GLU A 1 84 ? 13.337 -7.111 -13.021 1.00 93.88 84 GLU A CA 1
ATOM 670 C C . GLU A 1 84 ? 11.981 -7.708 -13.407 1.00 93.88 84 GLU A C 1
ATOM 672 O O . GLU A 1 84 ? 10.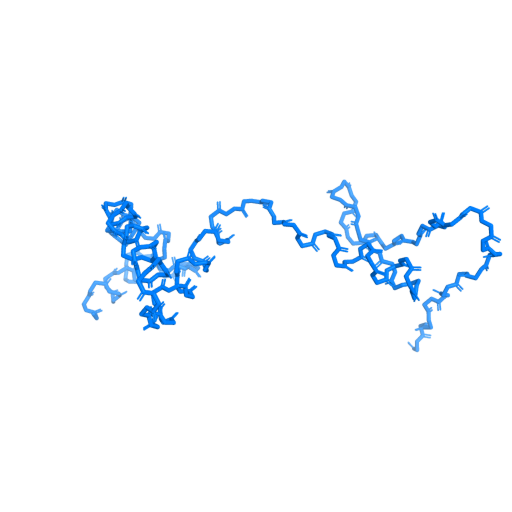928 -7.073 -13.275 1.00 93.88 84 GLU A O 1
ATOM 677 N N . LEU A 1 85 ? 11.996 -8.972 -13.831 1.00 92.69 85 LEU A N 1
ATOM 678 C CA . LEU A 1 85 ? 10.784 -9.765 -14.001 1.00 92.69 85 LEU A CA 1
ATOM 679 C C . LEU A 1 85 ? 10.446 -10.501 -12.710 1.00 92.69 85 LEU A C 1
ATOM 681 O O . LEU A 1 85 ? 11.313 -11.029 -12.021 1.00 92.69 85 LEU A O 1
ATOM 685 N N . LEU A 1 86 ? 9.151 -10.653 -12.449 1.00 91.62 86 LEU A N 1
ATOM 686 C CA . LEU A 1 86 ? 8.651 -11.411 -11.299 1.00 91.62 86 LEU A CA 1
ATOM 687 C C . LEU A 1 86 ? 9.082 -12.883 -11.306 1.00 91.62 86 LEU A C 1
ATOM 689 O O . LEU A 1 86 ? 9.172 -13.500 -10.251 1.00 91.62 86 LEU A O 1
ATOM 693 N N . THR A 1 87 ? 9.319 -13.443 -12.492 1.00 93.88 87 THR A N 1
ATOM 694 C CA . THR A 1 87 ? 9.774 -14.823 -12.698 1.00 93.88 87 THR A CA 1
ATOM 695 C C . THR A 1 87 ? 11.286 -14.988 -12.565 1.00 93.88 87 THR A C 1
ATOM 697 O O . THR A 1 87 ? 11.754 -16.116 -12.447 1.00 93.88 87 THR A O 1
ATOM 700 N N . ALA A 1 88 ? 12.051 -13.893 -12.579 1.00 91.00 88 ALA A N 1
ATOM 701 C CA . ALA A 1 88 ? 13.505 -13.911 -12.458 1.00 91.00 88 ALA A CA 1
ATOM 702 C C . ALA A 1 88 ? 14.012 -12.744 -11.587 1.00 91.00 88 ALA A C 1
ATOM 704 O O . ALA A 1 88 ? 14.689 -11.848 -12.104 1.00 91.00 88 ALA A O 1
ATOM 705 N N . PRO A 1 89 ? 13.693 -12.734 -10.277 1.00 90.81 89 PRO A N 1
ATOM 706 C CA . PRO A 1 89 ? 14.207 -11.720 -9.360 1.00 90.81 89 PRO A CA 1
ATOM 707 C C . PRO A 1 89 ? 15.741 -11.678 -9.368 1.00 90.81 89 PRO A C 1
ATOM 709 O O . PRO A 1 89 ? 16.397 -12.718 -9.447 1.00 90.81 89 PRO A O 1
ATOM 712 N N . GLY A 1 90 ? 16.312 -10.478 -9.299 1.00 90.62 90 GLY A N 1
ATOM 713 C CA . GLY A 1 90 ? 17.757 -10.237 -9.361 1.00 90.62 90 GLY A CA 1
ATOM 714 C C . GLY A 1 90 ? 18.363 -10.241 -10.770 1.00 90.62 90 GLY A C 1
ATOM 715 O O . GLY A 1 90 ? 19.560 -9.983 -10.913 1.00 90.62 90 GLY A O 1
ATOM 716 N N . LYS A 1 91 ? 17.571 -10.499 -11.823 1.00 91.69 91 LYS A N 1
ATOM 717 C CA . LYS A 1 91 ? 18.001 -10.342 -13.220 1.00 91.69 91 LYS A CA 1
ATOM 718 C C . LYS A 1 91 ? 17.438 -9.052 -13.816 1.00 91.69 91 LYS A C 1
ATOM 720 O O . LYS A 1 91 ? 16.233 -8.935 -14.029 1.00 91.69 91 LYS A O 1
ATOM 725 N N . TYR A 1 92 ? 18.339 -8.135 -14.154 1.00 91.69 92 TYR A N 1
ATOM 726 C CA . TYR A 1 92 ? 18.023 -6.853 -14.778 1.00 91.69 92 TYR A CA 1
ATOM 727 C C . TYR A 1 92 ? 17.960 -6.979 -16.299 1.00 91.69 92 TYR A C 1
ATOM 729 O O . TYR A 1 92 ? 18.866 -7.537 -16.923 1.00 91.69 92 TYR A O 1
ATOM 737 N N . ILE A 1 93 ? 16.877 -6.483 -16.892 1.00 90.81 93 ILE A N 1
ATOM 738 C CA . ILE A 1 93 ? 16.603 -6.562 -18.328 1.00 90.81 93 ILE A CA 1
ATOM 739 C C . ILE A 1 93 ? 16.296 -5.160 -18.847 1.00 90.81 93 ILE A C 1
ATOM 741 O O . ILE A 1 93 ? 15.533 -4.427 -18.221 1.00 90.81 93 ILE A O 1
ATOM 745 N N . HIS A 1 94 ? 16.892 -4.811 -19.986 1.00 90.94 94 HIS A N 1
ATOM 746 C CA . HIS A 1 94 ? 16.493 -3.668 -20.802 1.00 90.94 94 HIS A CA 1
ATOM 747 C C . HIS A 1 94 ? 15.596 -4.152 -21.944 1.00 90.94 94 HIS A C 1
ATOM 749 O O . HIS A 1 94 ? 15.912 -5.161 -22.581 1.00 90.94 94 HIS A O 1
ATOM 755 N N . THR A 1 95 ? 14.520 -3.425 -22.228 1.00 90.25 95 THR A N 1
ATOM 756 C CA . THR A 1 95 ? 13.641 -3.690 -23.370 1.00 90.25 95 THR A CA 1
ATOM 757 C C . THR A 1 95 ? 13.774 -2.568 -24.397 1.00 90.25 95 THR A C 1
ATOM 759 O O . THR A 1 95 ? 13.669 -1.394 -24.059 1.00 90.25 95 THR A O 1
ATOM 762 N N . ASN A 1 96 ? 13.945 -2.908 -25.679 1.00 88.94 96 ASN A N 1
ATOM 763 C CA . ASN A 1 96 ? 13.810 -1.924 -26.755 1.00 88.94 96 ASN A CA 1
ATOM 764 C C . ASN A 1 96 ? 12.320 -1.647 -27.002 1.00 88.94 96 ASN A C 1
ATOM 766 O O . ASN A 1 96 ? 11.653 -2.351 -27.759 1.00 88.94 96 ASN A O 1
ATOM 770 N N . TRP A 1 97 ? 11.793 -0.633 -26.322 1.00 86.69 97 TRP A N 1
ATOM 771 C CA . TRP A 1 97 ? 10.364 -0.329 -26.329 1.00 86.69 97 TRP A CA 1
ATOM 772 C C . TRP A 1 97 ? 9.856 0.332 -27.617 1.00 86.69 97 TRP A C 1
ATOM 774 O O . TRP A 1 97 ? 8.663 0.253 -27.900 1.00 86.69 97 TRP A O 1
ATOM 784 N N . THR A 1 98 ? 10.720 1.000 -28.388 1.00 85.31 98 THR A N 1
ATOM 785 C CA . THR A 1 98 ? 10.326 1.736 -29.605 1.00 85.31 98 THR A CA 1
ATOM 786 C C . THR A 1 98 ? 10.519 0.923 -30.885 1.00 85.31 98 THR A C 1
ATOM 788 O O . THR A 1 98 ? 10.059 1.346 -31.946 1.00 85.31 98 THR A O 1
ATOM 791 N N . GLY A 1 99 ? 11.231 -0.210 -30.819 1.00 71.44 99 GLY A N 1
ATOM 792 C CA . GLY A 1 99 ? 11.521 -1.102 -31.954 1.00 71.44 99 GLY A CA 1
ATOM 793 C C . GLY A 1 99 ? 12.362 -0.476 -33.076 1.00 71.44 99 GLY A C 1
ATOM 794 O O . GLY A 1 99 ? 12.628 -1.122 -34.083 1.00 71.44 99 GLY A O 1
ATOM 795 N N . THR A 1 100 ? 12.754 0.786 -32.915 1.00 67.06 100 THR A N 1
ATOM 796 C CA . THR A 1 100 ? 13.430 1.627 -33.915 1.00 67.06 100 THR A CA 1
ATOM 797 C C . THR A 1 100 ? 14.606 2.392 -33.323 1.00 67.06 100 THR A C 1
ATOM 799 O O . THR A 1 100 ? 15.464 2.862 -34.068 1.00 67.06 100 THR A O 1
ATOM 802 N N . ALA A 1 101 ? 14.686 2.499 -31.992 1.00 55.66 101 ALA A N 1
ATOM 803 C CA . ALA A 1 101 ? 15.917 2.900 -31.336 1.00 55.66 101 ALA A CA 1
ATOM 804 C C . ALA A 1 101 ? 16.988 1.840 -31.630 1.00 55.66 101 ALA A C 1
ATOM 806 O O . ALA A 1 101 ? 16.720 0.643 -31.503 1.00 55.66 101 ALA A O 1
ATOM 807 N N . GLY A 1 102 ? 18.176 2.285 -32.057 1.00 56.47 102 GLY A N 1
ATOM 808 C CA . GLY A 1 102 ? 19.335 1.407 -32.239 1.00 56.47 102 GLY A CA 1
ATOM 809 C C . GLY A 1 102 ? 19.717 0.700 -30.936 1.00 56.47 102 GLY A C 1
ATOM 810 O O . GLY A 1 102 ? 19.153 1.005 -29.887 1.00 56.47 102 GLY A O 1
ATOM 811 N N . ASP A 1 103 ? 20.682 -0.221 -30.993 1.00 58.09 103 ASP A N 1
ATOM 812 C CA . ASP A 1 103 ? 21.199 -0.987 -29.843 1.00 58.09 103 ASP A CA 1
ATOM 813 C C . ASP A 1 103 ? 21.943 -0.103 -28.813 1.00 58.09 103 ASP A C 1
ATOM 815 O O . ASP A 1 103 ? 23.091 -0.348 -28.443 1.00 58.09 103 ASP A O 1
ATOM 819 N N . VAL A 1 104 ? 21.310 0.961 -28.319 1.00 55.81 104 VAL A N 1
ATOM 820 C CA . VAL A 1 104 ? 21.754 1.729 -27.157 1.00 55.81 104 VAL A CA 1
ATOM 821 C C . VAL A 1 104 ? 21.438 0.921 -25.902 1.00 55.81 104 VAL A C 1
ATOM 823 O O . VAL A 1 104 ? 20.521 1.209 -25.137 1.00 55.81 104 VAL A O 1
ATOM 826 N N . SER A 1 105 ? 22.234 -0.124 -25.680 1.00 53.62 105 SER A N 1
ATOM 827 C CA . SER A 1 105 ? 22.339 -0.745 -24.368 1.00 53.62 105 SER A CA 1
ATOM 828 C C . SER A 1 105 ? 23.075 0.224 -23.442 1.00 53.62 105 SER A C 1
ATOM 830 O O . SER A 1 105 ? 24.254 0.510 -23.665 1.00 53.62 105 SER A O 1
ATOM 832 N N . ALA A 1 106 ? 22.426 0.707 -22.382 1.00 52.50 106 ALA A N 1
ATOM 833 C CA . ALA A 1 106 ? 23.152 1.263 -21.246 1.00 52.50 106 ALA A CA 1
ATOM 834 C C . ALA A 1 106 ? 23.861 0.096 -20.546 1.00 52.50 106 ALA A C 1
ATOM 836 O O . ALA A 1 106 ? 23.313 -0.555 -19.659 1.00 52.50 106 ALA A O 1
ATOM 837 N N . SER A 1 107 ? 25.065 -0.245 -21.006 1.00 51.12 107 SER A N 1
ATOM 838 C CA . SER A 1 107 ? 25.907 -1.214 -20.316 1.00 51.12 107 SER A CA 1
ATOM 839 C C . SER A 1 107 ? 26.157 -0.709 -18.899 1.00 51.12 107 SER A C 1
ATOM 841 O O . SER A 1 107 ? 26.600 0.425 -18.709 1.00 51.12 107 SER A O 1
ATOM 843 N N . THR A 1 108 ? 25.871 -1.539 -17.900 1.00 46.25 108 THR A N 1
ATOM 844 C CA . THR A 1 108 ? 26.174 -1.230 -16.504 1.00 46.25 108 THR A CA 1
ATOM 845 C C . THR A 1 108 ? 27.688 -1.064 -16.361 1.00 46.25 108 THR A C 1
ATOM 847 O O . THR A 1 108 ? 28.431 -2.035 -16.511 1.00 46.25 108 THR A O 1
ATOM 850 N N . TYR A 1 109 ? 28.161 0.153 -16.086 1.00 43.31 109 TYR A N 1
ATOM 851 C CA . TYR A 1 109 ? 29.546 0.373 -15.680 1.00 43.31 109 TYR A CA 1
ATOM 852 C C . TYR A 1 109 ? 29.754 -0.332 -14.337 1.00 43.31 109 TYR A C 1
ATOM 854 O O . TYR A 1 109 ? 29.221 0.096 -13.314 1.00 43.31 109 TYR A O 1
ATOM 862 N N . LYS A 1 110 ? 30.484 -1.449 -14.342 1.00 41.81 110 LYS A N 1
ATOM 863 C CA . LYS A 1 110 ? 31.036 -2.022 -13.114 1.00 41.81 110 LYS A CA 1
ATOM 864 C C . LYS A 1 110 ? 32.310 -1.241 -12.797 1.00 41.81 110 LYS A C 1
ATOM 866 O O . LYS A 1 110 ? 33.285 -1.376 -13.532 1.00 41.81 110 LYS A O 1
ATOM 871 N N . ALA A 1 111 ? 32.242 -0.382 -11.782 1.00 48.22 111 ALA A N 1
ATOM 872 C CA . ALA A 1 111 ? 33.427 0.159 -11.121 1.00 48.22 111 ALA A CA 1
ATOM 873 C C . ALA A 1 111 ? 34.073 -0.921 -10.242 1.00 48.22 111 ALA A C 1
ATOM 875 O O . ALA A 1 111 ? 33.312 -1.773 -9.722 1.00 48.22 111 ALA A O 1
#

Secondary structure (DSSP, 8-state):
-HHHHHHHHH-TT-S-GGGSHHHHHHHHHHHHHHHHHHHHHHHTT---HHHHHHHHHHHHHT-S--GGGHHHHHHHHHH---EEETTEEEEEE---SSSSS----------

Organism: NCBI:txid13131

Foldseek 3Di:
DVVVVVQCVVPVPPPDPCPRPVNVVVCVVCVVVLVVVVVVCVVVVHDDVVSVVVNVVVVVVPDPDDPVVVVQVVCLAVPVPFDDDPVGPPDTDRDPPVVPDPPPHPPPDDD